Protein AF-A0A924GRC0-F1 (afdb_monomer_lite)

Sequence (115 aa):
IDNVLATPQAVLYSEKFERFEAVFAGAGDTLTAALSALLANGHNLQAATSQALTYLDHSLNAGFHPGMGNIVPDRLFWAQSEDDDEESPDEGGDDPDDTVLPLPTFDLPTHGTKH

Foldseek 3Di:
DKDFDDDPVGTPDIDDDDDDPFFEDCLVVQLVVQLVVCVVVVDDNHVSNVVSVVLSRLQQVPWADQDPDGTYGNNCSVVDDPVPPPPDDPDDDDDDDDDDDDPPPVPDPPRDPDD

Secondary structure (DSSP, 8-state):
-EEEEE-SS-EEEEEE-PPPSSPBSSHHHHHHHHHHHHHHTT--HHHHHHHHHHHHHHHHHT-B--TTS-BB--TTTTS--GGGGS-----------------------SS----

Radius of gyration: 19.56 Å; chains: 1; bounding box: 46×38×51 Å

Structure (mmCIF, N/CA/C/O backbone):
data_AF-A0A924GRC0-F1
#
_entry.id   AF-A0A924GRC0-F1
#
loop_
_atom_site.group_PDB
_atom_site.id
_atom_site.type_symbol
_atom_site.label_atom_id
_atom_site.label_alt_id
_atom_site.label_comp_id
_atom_site.label_asym_id
_atom_site.label_entity_id
_atom_site.label_seq_id
_atom_site.pdbx_PDB_ins_code
_atom_site.Cartn_x
_atom_site.Cartn_y
_atom_site.Cartn_z
_atom_site.occupancy
_atom_site.B_iso_or_equiv
_atom_site.auth_seq_id
_atom_site.auth_comp_id
_atom_site.auth_asym_id
_atom_site.auth_atom_id
_atom_site.pdbx_PDB_model_num
ATOM 1 N N . ILE A 1 1 ? 7.817 6.857 8.574 1.00 88.06 1 ILE A N 1
ATOM 2 C CA . ILE A 1 1 ? 6.469 7.468 8.502 1.00 88.06 1 ILE A CA 1
ATOM 3 C C . ILE A 1 1 ? 5.568 6.757 9.505 1.00 88.06 1 ILE A C 1
ATOM 5 O O . ILE A 1 1 ? 5.699 5.549 9.631 1.00 88.06 1 ILE A O 1
ATOM 9 N N . ASP A 1 2 ? 4.728 7.485 10.245 1.00 93.00 2 ASP A N 1
ATOM 10 C CA . ASP A 1 2 ? 3.765 6.906 11.198 1.00 93.00 2 ASP A CA 1
ATOM 11 C C . ASP A 1 2 ? 2.353 7.021 10.611 1.00 93.00 2 ASP A C 1
ATOM 13 O O . ASP A 1 2 ? 1.879 8.131 10.356 1.00 93.00 2 ASP A O 1
ATOM 17 N N . ASN A 1 3 ? 1.724 5.880 10.336 1.00 93.12 3 ASN A N 1
ATOM 18 C CA . ASN A 1 3 ? 0.380 5.782 9.783 1.00 93.12 3 ASN A CA 1
ATOM 19 C C . ASN A 1 3 ? -0.602 5.469 10.906 1.00 93.12 3 ASN A C 1
ATOM 21 O O . ASN A 1 3 ? -0.371 4.559 11.698 1.00 93.12 3 ASN A O 1
ATOM 25 N N . VAL A 1 4 ? -1.719 6.195 10.957 1.00 95.56 4 VAL A N 1
ATOM 26 C CA . VAL A 1 4 ? -2.708 6.065 12.031 1.00 95.56 4 VAL A CA 1
ATOM 27 C C . VAL A 1 4 ? -4.107 5.917 11.444 1.00 95.56 4 VAL A C 1
ATOM 29 O O . VAL A 1 4 ? -4.583 6.789 10.719 1.00 95.56 4 VAL A O 1
ATOM 32 N N . LEU A 1 5 ? -4.793 4.836 11.815 1.00 95.00 5 LEU A N 1
ATOM 33 C CA . LEU A 1 5 ? -6.232 4.677 11.624 1.00 95.00 5 LEU A CA 1
ATOM 34 C C . LEU A 1 5 ? -6.937 5.107 12.908 1.00 95.00 5 LEU A C 1
ATOM 36 O O . LEU A 1 5 ? -6.738 4.509 13.968 1.00 95.00 5 LEU A O 1
ATOM 40 N N . ALA A 1 6 ? -7.794 6.117 12.814 1.00 96.25 6 ALA A N 1
ATOM 41 C CA . ALA A 1 6 ? -8.484 6.674 13.965 1.00 96.25 6 ALA A CA 1
ATOM 42 C C . ALA A 1 6 ? -9.970 6.913 13.693 1.00 96.25 6 ALA A C 1
ATOM 44 O O . ALA A 1 6 ? -10.402 7.182 12.574 1.00 96.25 6 ALA A O 1
ATOM 45 N N . THR A 1 7 ? -10.737 6.846 14.771 1.00 94.06 7 THR A N 1
ATOM 46 C CA . THR A 1 7 ? -12.070 7.441 14.885 1.00 94.06 7 THR A CA 1
ATOM 47 C C . THR A 1 7 ? -11.939 8.805 15.565 1.00 94.06 7 THR A C 1
ATOM 49 O O . THR A 1 7 ? -10.892 9.093 16.151 1.00 94.06 7 THR A O 1
ATOM 52 N N . PRO A 1 8 ? -12.995 9.635 15.588 1.00 95.25 8 PRO A N 1
ATOM 53 C CA . PRO A 1 8 ? -12.978 10.866 16.379 1.00 95.25 8 PRO A CA 1
ATOM 54 C C . PRO A 1 8 ? -12.729 10.648 17.883 1.00 95.25 8 PRO A C 1
ATOM 56 O O . PRO A 1 8 ? -12.370 11.591 18.581 1.00 95.25 8 PRO A O 1
ATOM 59 N N . GLN A 1 9 ? -12.946 9.431 18.396 1.00 95.44 9 GLN A N 1
ATOM 60 C CA . GLN A 1 9 ? -12.864 9.108 19.821 1.00 95.44 9 GLN A CA 1
ATOM 61 C C . GLN A 1 9 ? -11.579 8.366 20.208 1.00 95.44 9 GLN A C 1
ATOM 63 O O . GLN A 1 9 ? -11.151 8.465 21.356 1.00 95.44 9 GLN A O 1
ATOM 68 N N . ALA A 1 10 ? -10.983 7.600 19.291 1.00 94.69 10 ALA A N 1
ATOM 69 C CA . ALA A 1 10 ? -9.850 6.729 19.595 1.00 94.69 10 ALA A CA 1
ATOM 70 C C . ALA A 1 10 ? -9.010 6.380 18.361 1.00 94.69 10 ALA A C 1
ATOM 72 O O . ALA A 1 10 ? -9.533 6.250 17.250 1.00 94.69 10 ALA A O 1
ATOM 73 N N . VAL A 1 11 ? -7.719 6.126 18.592 1.00 95.81 11 VAL A N 1
ATOM 74 C CA . VAL A 1 11 ? -6.829 5.466 17.629 1.00 95.81 11 VAL A CA 1
ATOM 75 C C . VAL A 1 11 ? -7.147 3.975 17.616 1.00 95.81 11 VAL A C 1
ATOM 77 O O . VAL A 1 11 ? -7.104 3.319 18.654 1.00 95.81 11 VAL A O 1
ATOM 80 N N . LEU A 1 12 ? -7.484 3.449 16.443 1.00 93.94 12 LEU A N 1
ATOM 81 C CA . LEU A 1 12 ? -7.804 2.037 16.247 1.00 93.94 12 LEU A CA 1
ATOM 82 C C . LEU A 1 12 ? -6.572 1.214 15.874 1.00 93.94 12 LEU A C 1
ATOM 84 O O . LEU A 1 12 ? -6.515 0.031 16.197 1.00 93.94 12 LEU A O 1
ATOM 88 N N . TYR A 1 13 ? -5.624 1.825 15.164 1.00 93.81 13 TYR A N 1
ATOM 89 C CA . TYR A 1 13 ? -4.405 1.176 14.700 1.00 93.81 13 TYR A CA 1
ATOM 90 C C . TYR A 1 13 ? -3.323 2.217 14.387 1.00 93.81 13 TYR A C 1
ATOM 92 O O . TYR A 1 13 ? -3.638 3.319 13.936 1.00 93.81 13 TYR A O 1
ATOM 100 N N . SER A 1 14 ? -2.061 1.870 14.633 1.00 94.31 14 SER A N 1
ATOM 101 C CA . SER A 1 14 ? -0.894 2.671 14.262 1.00 94.31 14 SER A CA 1
ATOM 102 C C . SER A 1 14 ? 0.236 1.746 13.841 1.00 94.31 14 SER A C 1
ATOM 104 O O . SER A 1 14 ? 0.482 0.727 14.491 1.00 94.31 14 SER A O 1
ATOM 106 N N . GLU A 1 15 ? 0.905 2.106 12.754 1.00 93.69 15 GLU A N 1
ATOM 107 C CA . GLU A 1 15 ? 2.025 1.354 12.208 1.00 93.69 15 GLU A CA 1
ATOM 108 C C . GLU A 1 15 ? 3.066 2.296 11.621 1.00 93.69 15 GLU A C 1
ATOM 110 O O . GLU A 1 15 ? 2.745 3.317 11.005 1.00 93.69 15 GLU A O 1
ATOM 115 N N . LYS A 1 16 ? 4.335 1.939 11.815 1.00 94.06 16 LYS A N 1
ATOM 116 C CA . LYS A 1 16 ? 5.469 2.729 11.355 1.00 94.06 16 LYS A CA 1
ATOM 117 C C . LYS A 1 16 ? 6.184 2.006 10.231 1.00 94.06 16 LYS A C 1
ATOM 119 O O . LYS A 1 16 ? 6.613 0.875 10.410 1.00 94.06 16 LYS A O 1
ATOM 124 N N . PHE A 1 17 ? 6.373 2.721 9.132 1.00 90.81 17 PHE A N 1
ATOM 125 C CA . PHE A 1 17 ? 7.138 2.270 7.974 1.00 90.81 17 PHE A CA 1
ATOM 126 C C . PHE A 1 17 ? 8.368 3.137 7.768 1.00 90.81 17 PHE A C 1
ATOM 128 O O . PHE A 1 17 ? 8.421 4.289 8.225 1.00 90.81 17 PHE A O 1
ATOM 135 N N . GLU A 1 18 ? 9.349 2.611 7.050 1.00 91.19 18 GLU A N 1
ATOM 136 C CA . GLU A 1 18 ? 10.457 3.417 6.562 1.00 91.19 18 GLU A CA 1
ATOM 137 C C . GLU A 1 18 ? 9.959 4.456 5.546 1.00 91.19 18 GLU A C 1
ATOM 139 O O . GLU A 1 18 ? 8.884 4.337 4.955 1.00 91.19 18 GLU A O 1
ATOM 144 N N . ARG A 1 19 ? 10.686 5.568 5.417 1.00 89.50 19 ARG A N 1
ATOM 145 C CA . ARG A 1 19 ? 10.386 6.559 4.388 1.00 89.50 19 ARG A CA 1
ATOM 146 C C . ARG A 1 19 ? 11.291 6.290 3.195 1.00 89.50 19 ARG A C 1
ATOM 148 O O . ARG A 1 19 ? 12.493 6.472 3.312 1.00 89.50 19 ARG A O 1
ATOM 155 N N . PHE A 1 20 ? 10.699 6.007 2.044 1.00 88.50 20 PHE A N 1
ATOM 156 C CA . PHE A 1 20 ? 11.435 5.993 0.786 1.00 88.50 20 PHE A CA 1
ATOM 157 C C . PHE A 1 20 ? 11.866 7.409 0.388 1.00 88.50 20 PHE A C 1
ATOM 159 O O . PHE A 1 20 ? 11.041 8.329 0.322 1.00 88.50 20 PHE A O 1
ATOM 166 N N . GLU A 1 21 ? 13.150 7.585 0.080 1.00 88.44 21 GLU A N 1
ATOM 167 C CA . GLU A 1 21 ? 13.698 8.817 -0.503 1.00 88.44 21 GLU A CA 1
ATOM 168 C C . GLU A 1 21 ? 13.492 8.855 -2.027 1.00 88.44 21 GLU A C 1
ATOM 170 O O . GLU A 1 21 ? 14.411 9.101 -2.801 1.00 88.44 21 GLU A O 1
ATOM 175 N N . ALA A 1 22 ? 12.259 8.603 -2.473 1.00 87.81 22 ALA A N 1
ATOM 176 C CA . ALA A 1 22 ? 11.8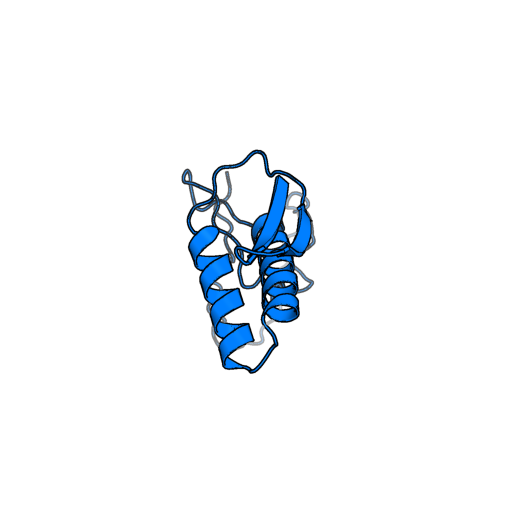91 8.604 -3.883 1.00 87.81 22 ALA A CA 1
ATOM 177 C C . ALA A 1 22 ? 10.491 9.187 -4.111 1.00 87.81 22 ALA A C 1
ATOM 179 O O . ALA A 1 22 ? 9.661 9.264 -3.200 1.00 87.81 22 ALA A O 1
ATOM 180 N N . VAL A 1 23 ? 10.226 9.607 -5.350 1.00 92.88 23 VAL A N 1
ATOM 181 C CA . VAL A 1 23 ? 8.915 10.108 -5.777 1.00 92.88 23 VAL A CA 1
ATOM 182 C C . VAL A 1 23 ? 8.214 9.024 -6.585 1.00 92.88 23 VAL A C 1
ATOM 184 O O . VAL A 1 23 ? 8.679 8.643 -7.658 1.00 92.88 23 VAL A O 1
ATOM 187 N N . PHE A 1 24 ? 7.076 8.560 -6.072 1.00 95.06 24 PHE A N 1
ATOM 188 C CA . PHE A 1 24 ? 6.267 7.528 -6.710 1.00 95.06 24 PHE A CA 1
ATOM 189 C C . PHE A 1 24 ? 5.029 8.112 -7.390 1.00 95.06 24 PHE A C 1
ATOM 191 O O . PHE A 1 24 ? 4.315 8.936 -6.811 1.00 95.06 24 PHE A O 1
ATOM 198 N N . ALA A 1 25 ? 4.722 7.625 -8.589 1.00 96.62 25 ALA A N 1
ATOM 199 C CA . ALA A 1 25 ? 3.428 7.811 -9.231 1.00 96.62 25 ALA A CA 1
ATOM 200 C C . ALA A 1 25 ? 2.510 6.622 -8.897 1.00 96.62 25 ALA A C 1
ATOM 202 O O . ALA A 1 25 ? 2.839 5.475 -9.179 1.00 96.62 25 ALA A O 1
ATOM 203 N N . GLY A 1 26 ? 1.340 6.883 -8.302 1.00 95.75 26 GLY A N 1
ATOM 204 C CA . GLY A 1 26 ? 0.317 5.850 -8.067 1.00 95.75 26 GLY A CA 1
ATOM 205 C C . GLY A 1 26 ? 0.428 5.063 -6.752 1.00 95.75 26 GLY A C 1
ATOM 206 O O . GLY A 1 26 ? -0.252 4.047 -6.597 1.00 95.75 26 GLY A O 1
ATOM 207 N N . ALA A 1 27 ? 1.229 5.513 -5.779 1.00 95.94 27 ALA A N 1
ATOM 208 C CA . ALA A 1 27 ? 1.281 4.899 -4.443 1.00 95.94 27 ALA A CA 1
ATOM 209 C C . ALA A 1 27 ? -0.083 4.959 -3.720 1.00 95.94 27 ALA A C 1
ATOM 211 O O . ALA A 1 27 ? -0.573 3.952 -3.214 1.00 95.94 27 ALA A O 1
ATOM 212 N N . GLY A 1 28 ? -0.744 6.124 -3.740 1.00 95.88 28 GLY A N 1
ATOM 213 C CA . GLY A 1 28 ? -2.068 6.308 -3.128 1.00 95.88 28 GLY A CA 1
ATOM 214 C C . GLY A 1 28 ? -3.169 5.476 -3.793 1.00 95.88 28 GLY A C 1
ATOM 215 O O . GLY A 1 28 ? -4.006 4.894 -3.101 1.00 95.88 28 GLY A O 1
ATOM 216 N N . ASP A 1 29 ? -3.133 5.360 -5.123 1.00 97.94 29 ASP A N 1
ATOM 217 C CA . ASP A 1 29 ? -4.061 4.511 -5.880 1.00 97.94 29 ASP A CA 1
ATOM 218 C C . ASP A 1 29 ? -3.870 3.038 -5.517 1.00 97.94 29 ASP A C 1
ATOM 220 O O . ASP A 1 29 ? -4.841 2.317 -5.304 1.00 97.94 29 ASP A O 1
ATOM 224 N N . THR A 1 30 ? -2.613 2.605 -5.386 1.00 97.62 30 THR A N 1
ATOM 225 C CA . THR A 1 30 ? -2.260 1.234 -4.994 1.00 97.62 30 THR A CA 1
ATOM 226 C C . THR A 1 30 ? -2.774 0.909 -3.592 1.00 97.62 30 THR A C 1
ATOM 228 O O . THR A 1 30 ? -3.439 -0.111 -3.410 1.00 97.62 30 THR A O 1
ATOM 231 N N . LEU A 1 31 ? -2.561 1.806 -2.623 1.00 97.31 31 LEU A N 1
ATOM 232 C CA . LEU A 1 31 ? -3.081 1.648 -1.262 1.00 97.31 31 LEU A CA 1
ATOM 233 C C . LEU A 1 31 ? -4.613 1.573 -1.241 1.00 97.31 31 LEU A C 1
ATOM 235 O O . LEU A 1 31 ? -5.196 0.709 -0.587 1.00 97.31 31 LEU A O 1
ATOM 239 N N . THR A 1 32 ? -5.268 2.473 -1.978 1.00 98.12 32 THR A N 1
ATOM 240 C CA . THR A 1 32 ? -6.732 2.566 -2.032 1.00 98.12 32 THR A CA 1
ATOM 241 C C . THR A 1 32 ? -7.343 1.327 -2.680 1.00 98.12 32 THR A C 1
ATOM 243 O O . THR A 1 32 ? -8.344 0.803 -2.183 1.00 98.12 32 THR A O 1
ATOM 246 N N . ALA A 1 33 ? -6.737 0.831 -3.761 1.00 98.19 33 ALA A N 1
ATOM 247 C CA . ALA A 1 33 ? -7.157 -0.392 -4.434 1.00 98.19 33 ALA A CA 1
ATOM 248 C C . ALA A 1 33 ? -7.024 -1.614 -3.512 1.00 98.19 33 ALA A C 1
ATOM 250 O O . ALA A 1 33 ? -7.991 -2.363 -3.363 1.00 98.19 33 ALA A O 1
ATOM 251 N N . ALA A 1 34 ? -5.877 -1.776 -2.840 1.00 98.25 34 ALA A N 1
ATOM 252 C CA . ALA A 1 34 ? -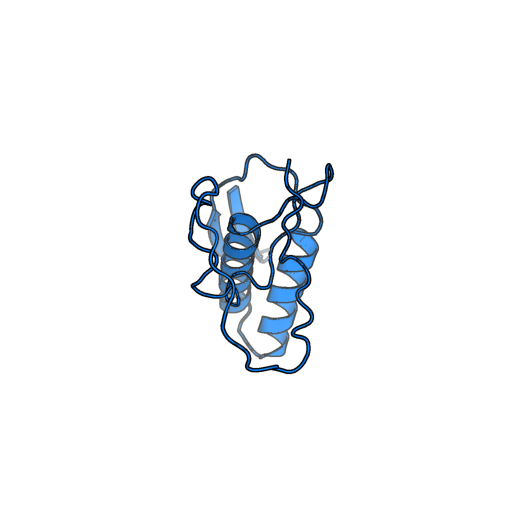5.642 -2.880 -1.909 1.00 98.25 34 ALA A CA 1
ATOM 253 C C . ALA A 1 34 ? -6.633 -2.860 -0.732 1.00 98.25 34 ALA A C 1
ATOM 255 O O . ALA A 1 34 ? -7.281 -3.868 -0.443 1.00 98.25 34 ALA A O 1
ATOM 256 N N . LEU A 1 35 ? -6.825 -1.695 -0.104 1.00 98.19 35 LEU A N 1
ATOM 257 C CA . LEU A 1 35 ? -7.775 -1.535 0.998 1.00 98.19 35 LEU A CA 1
ATOM 258 C C . LEU A 1 35 ? -9.212 -1.848 0.559 1.00 98.19 35 LEU A C 1
ATOM 260 O O . LEU A 1 35 ? -9.923 -2.585 1.243 1.00 98.19 35 LEU A O 1
ATOM 264 N N . SER A 1 36 ? -9.632 -1.328 -0.597 1.00 98.56 36 SER A N 1
ATOM 265 C CA . SER A 1 36 ? -10.975 -1.569 -1.138 1.00 98.56 36 SER A CA 1
ATOM 266 C C . SER A 1 36 ? -11.207 -3.050 -1.435 1.00 98.56 36 SER A C 1
ATOM 268 O O . SER A 1 36 ? -12.268 -3.578 -1.106 1.00 98.56 36 SER A O 1
ATOM 270 N N . ALA A 1 37 ? -10.213 -3.737 -2.004 1.00 98.31 37 ALA A N 1
ATOM 271 C CA . ALA A 1 37 ? -10.293 -5.166 -2.289 1.00 98.31 37 ALA A CA 1
ATOM 272 C C . ALA A 1 37 ? -10.416 -6.007 -1.006 1.00 98.31 37 ALA A C 1
ATOM 274 O O . ALA A 1 37 ? -11.244 -6.917 -0.936 1.00 98.31 37 ALA A O 1
ATOM 275 N N . LEU A 1 38 ? -9.642 -5.691 0.035 1.00 98.31 38 LEU A N 1
ATOM 276 C CA . LEU A 1 38 ? -9.704 -6.400 1.318 1.00 98.31 38 LEU A CA 1
ATOM 277 C C . LEU A 1 38 ? -11.056 -6.207 2.015 1.00 98.31 38 LEU A C 1
ATOM 279 O O . LEU A 1 38 ? -11.649 -7.183 2.485 1.00 98.31 38 LEU A O 1
ATOM 283 N N . LEU A 1 39 ? -11.576 -4.976 2.021 1.00 98.38 39 LEU A N 1
ATOM 284 C CA . LEU A 1 39 ? -12.904 -4.669 2.558 1.00 98.38 39 LEU A CA 1
ATOM 285 C C . LEU A 1 39 ? -14.015 -5.379 1.772 1.00 98.38 39 LEU A C 1
ATOM 287 O O . LEU A 1 39 ? -14.921 -5.947 2.379 1.00 98.38 39 LEU A O 1
ATOM 291 N N . ALA A 1 40 ? -13.928 -5.405 0.438 1.00 98.50 40 ALA A N 1
ATOM 292 C CA . ALA A 1 40 ? -14.880 -6.126 -0.410 1.00 98.50 40 ALA A CA 1
ATOM 293 C C . ALA A 1 40 ? -14.871 -7.642 -0.143 1.00 98.50 40 ALA A C 1
ATOM 295 O O . ALA A 1 40 ? -15.917 -8.284 -0.208 1.00 98.50 40 ALA A O 1
ATOM 296 N N . ASN A 1 41 ? -13.717 -8.198 0.234 1.00 98.00 41 ASN A N 1
ATOM 297 C CA . ASN A 1 41 ? -13.566 -9.590 0.663 1.00 98.00 41 ASN A CA 1
ATOM 298 C C . ASN A 1 41 ? -13.992 -9.847 2.125 1.00 98.00 41 ASN A C 1
ATOM 300 O O . ASN A 1 41 ? -13.786 -10.944 2.640 1.00 98.00 41 ASN A O 1
ATOM 304 N N . GLY A 1 42 ? -14.579 -8.862 2.813 1.00 97.38 42 GLY A N 1
ATO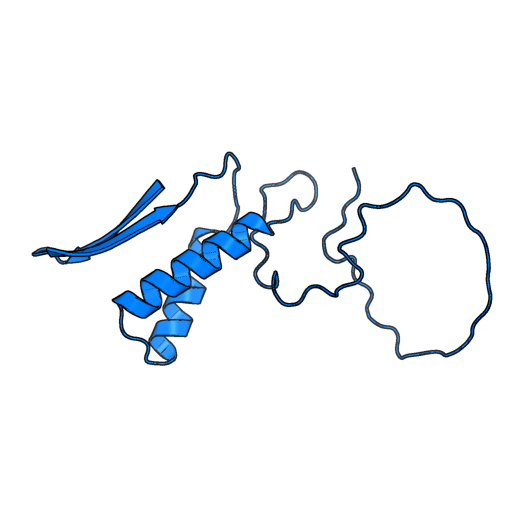M 305 C CA . GLY A 1 42 ? -15.132 -9.032 4.159 1.00 97.38 42 GLY A CA 1
ATOM 306 C C . GLY A 1 42 ? -14.110 -8.956 5.295 1.00 97.38 42 GLY A C 1
ATOM 307 O O . GLY A 1 42 ? -14.428 -9.333 6.424 1.00 97.38 42 GLY A O 1
ATOM 308 N N . HIS A 1 43 ? -12.898 -8.457 5.037 1.00 98.00 43 HIS A N 1
ATOM 309 C CA . HIS A 1 43 ? -11.943 -8.190 6.112 1.00 98.00 43 HIS A CA 1
ATOM 310 C C . HIS A 1 43 ? -12.464 -7.059 7.006 1.00 98.00 43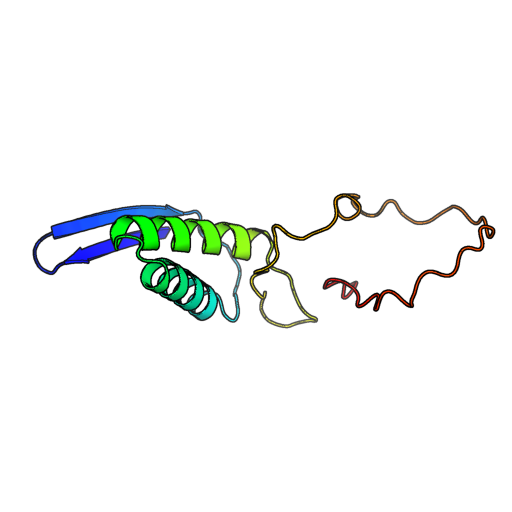 HIS A C 1
ATOM 312 O O . HIS A 1 43 ? -13.063 -6.091 6.537 1.00 98.00 43 HIS A O 1
ATOM 318 N N . ASN A 1 44 ? -12.215 -7.159 8.314 1.00 96.88 44 ASN A N 1
ATOM 319 C CA . ASN A 1 44 ? -12.485 -6.042 9.218 1.00 96.88 44 ASN A CA 1
ATOM 320 C C . ASN A 1 44 ? -11.545 -4.861 8.912 1.00 96.88 44 ASN A C 1
ATOM 322 O O . ASN A 1 44 ? -10.464 -5.047 8.353 1.00 96.88 44 ASN A O 1
ATOM 326 N N . LEU A 1 45 ? -11.943 -3.650 9.308 1.00 95.94 45 LEU A N 1
ATOM 327 C CA . LEU A 1 45 ? -11.246 -2.421 8.928 1.00 95.94 45 LEU A CA 1
ATOM 328 C C . LEU A 1 45 ? -9.780 -2.376 9.390 1.00 95.94 45 LEU A C 1
ATOM 330 O O . LEU A 1 45 ? -8.918 -1.978 8.608 1.00 95.94 45 LEU A O 1
ATOM 334 N N . GLN A 1 46 ? -9.482 -2.782 10.629 1.00 95.94 46 GLN A N 1
ATOM 335 C CA . GLN A 1 46 ? -8.108 -2.779 11.144 1.00 95.94 46 GLN A CA 1
ATOM 336 C C . GLN A 1 46 ? -7.217 -3.765 10.380 1.00 95.94 46 GLN A C 1
ATOM 338 O O . GLN A 1 46 ? -6.131 -3.391 9.943 1.00 95.94 46 GLN A O 1
ATOM 343 N N . ALA A 1 47 ? -7.691 -4.998 10.173 1.00 96.44 47 ALA A N 1
ATOM 344 C CA . ALA A 1 47 ? -6.956 -6.018 9.430 1.00 96.44 47 ALA A CA 1
ATOM 345 C C . ALA A 1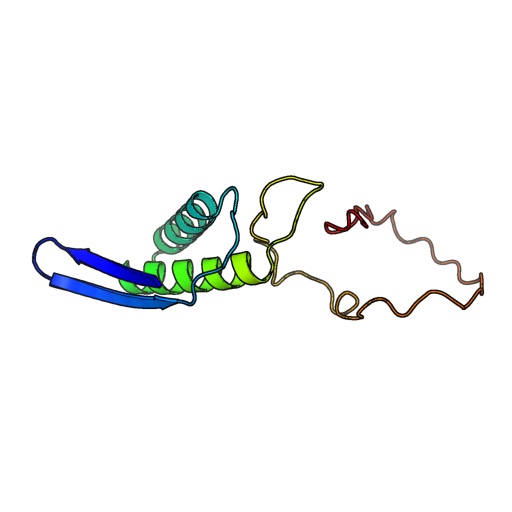 47 ? -6.749 -5.610 7.966 1.00 96.44 47 ALA A C 1
ATOM 347 O O . ALA A 1 47 ? -5.646 -5.751 7.446 1.00 96.44 47 ALA A O 1
ATOM 348 N N . ALA A 1 48 ? -7.782 -5.053 7.326 1.00 98.00 48 ALA A N 1
ATOM 349 C CA . ALA A 1 48 ? -7.695 -4.559 5.957 1.00 98.00 48 ALA A CA 1
ATOM 350 C C . ALA A 1 48 ? -6.678 -3.413 5.831 1.00 98.00 48 ALA A C 1
ATOM 352 O O . ALA A 1 48 ? -5.904 -3.381 4.883 1.00 98.00 48 ALA A O 1
ATOM 353 N N . THR A 1 49 ? -6.646 -2.499 6.806 1.00 97.06 49 THR A N 1
ATOM 354 C CA . THR A 1 49 ? -5.703 -1.370 6.819 1.00 97.06 49 THR A CA 1
ATOM 355 C C . THR A 1 49 ? -4.264 -1.842 6.990 1.00 97.06 49 THR A C 1
ATOM 357 O O . THR A 1 49 ? -3.407 -1.431 6.215 1.00 97.06 49 THR A O 1
ATOM 360 N N . SER A 1 50 ? -4.009 -2.729 7.956 1.00 96.75 50 SER A N 1
ATOM 361 C CA . SER A 1 50 ? -2.676 -3.300 8.180 1.00 96.75 50 SER A CA 1
ATOM 362 C C . SER A 1 50 ? -2.172 -4.030 6.931 1.00 96.75 50 SER A C 1
ATOM 364 O O . SER A 1 50 ? -1.120 -3.688 6.404 1.00 96.75 50 SER A O 1
ATOM 366 N N . GLN A 1 51 ? -2.967 -4.948 6.372 1.00 97.12 51 GLN A N 1
ATOM 367 C CA . GLN A 1 51 ? -2.561 -5.698 5.179 1.00 97.12 51 GLN A CA 1
ATOM 368 C C . GLN A 1 51 ? -2.374 -4.805 3.945 1.00 97.12 51 GLN A C 1
ATOM 370 O O . GLN A 1 51 ? -1.452 -5.034 3.167 1.00 97.12 51 GLN A O 1
ATOM 375 N N . ALA A 1 52 ? -3.211 -3.779 3.756 1.00 97.69 52 ALA A N 1
ATOM 376 C CA . ALA A 1 52 ? -3.065 -2.848 2.638 1.00 97.69 52 ALA A CA 1
ATOM 377 C C . ALA A 1 52 ? -1.784 -2.006 2.744 1.00 97.69 52 ALA A C 1
ATOM 379 O O . ALA A 1 52 ? -1.143 -1.748 1.725 1.00 97.69 52 ALA A O 1
ATOM 380 N N . LEU A 1 53 ? -1.399 -1.594 3.957 1.00 96.81 53 LEU A N 1
ATOM 381 C CA . LEU A 1 53 ? -0.149 -0.873 4.196 1.00 96.81 53 LEU A CA 1
ATOM 382 C C . LEU A 1 53 ? 1.071 -1.774 3.972 1.00 96.81 53 LEU A C 1
ATOM 384 O O . LEU A 1 53 ? 1.994 -1.355 3.280 1.00 96.81 53 LEU A O 1
ATOM 388 N N . THR A 1 54 ? 1.046 -3.019 4.460 1.00 96.50 54 THR A N 1
ATOM 389 C CA . THR A 1 54 ? 2.110 -4.001 4.182 1.00 96.50 54 THR A CA 1
ATOM 390 C C . THR A 1 54 ? 2.241 -4.285 2.684 1.00 96.50 54 THR A C 1
ATOM 392 O O . THR A 1 54 ? 3.342 -4.293 2.142 1.00 96.50 54 THR A O 1
ATOM 395 N N . TYR A 1 55 ? 1.118 -4.473 1.986 1.00 97.12 55 TYR A N 1
ATOM 396 C CA . TYR A 1 55 ? 1.118 -4.674 0.537 1.00 97.12 55 TYR A CA 1
ATOM 397 C C . TYR A 1 55 ? 1.698 -3.467 -0.211 1.00 97.12 55 TYR A C 1
ATOM 399 O O . TYR A 1 55 ? 2.476 -3.641 -1.152 1.00 97.12 55 TYR A O 1
ATOM 407 N N . LEU A 1 56 ? 1.339 -2.245 0.203 1.00 96.81 56 LEU A N 1
ATOM 408 C CA . LEU A 1 56 ? 1.913 -1.028 -0.363 1.00 96.81 56 LEU A CA 1
ATOM 409 C C . LEU A 1 56 ? 3.427 -0.987 -0.146 1.00 96.81 56 LEU A C 1
ATOM 411 O O . LEU A 1 56 ? 4.142 -0.696 -1.095 1.00 96.81 56 LEU A O 1
ATOM 415 N N . ASP A 1 57 ? 3.905 -1.283 1.061 1.00 95.62 57 ASP A N 1
ATOM 416 C CA . ASP A 1 57 ? 5.334 -1.268 1.382 1.00 95.62 57 ASP A CA 1
ATOM 417 C C . ASP A 1 57 ? 6.135 -2.205 0.468 1.00 95.62 57 ASP A C 1
ATOM 419 O O . ASP A 1 57 ? 7.087 -1.772 -0.178 1.00 95.62 57 ASP A O 1
ATOM 423 N N . HIS A 1 58 ? 5.682 -3.450 0.296 1.00 95.88 58 HIS A N 1
ATOM 424 C CA . HIS A 1 58 ? 6.307 -4.383 -0.646 1.00 95.88 58 HIS A CA 1
ATOM 425 C C . HIS A 1 58 ? 6.231 -3.887 -2.097 1.00 95.88 58 HIS A C 1
ATOM 427 O O . HIS A 1 58 ? 7.219 -3.959 -2.823 1.00 95.88 58 HIS A O 1
ATOM 433 N N . SER A 1 59 ? 5.092 -3.315 -2.506 1.00 96.50 59 SER A N 1
ATOM 434 C CA . SER A 1 59 ? 4.930 -2.777 -3.864 1.00 96.50 59 SER A CA 1
ATOM 435 C C . SER A 1 59 ? 5.852 -1.583 -4.142 1.00 96.50 59 SER A C 1
ATOM 437 O O . SER A 1 59 ? 6.246 -1.352 -5.283 1.00 96.50 59 SER A O 1
ATOM 439 N N . LEU A 1 60 ? 6.170 -0.782 -3.119 1.00 95.19 60 LEU A N 1
ATOM 440 C CA . LEU A 1 60 ? 7.105 0.340 -3.229 1.00 95.19 60 LEU A CA 1
ATOM 441 C C . LEU A 1 60 ? 8.559 -0.136 -3.224 1.00 95.19 60 LEU A C 1
ATOM 443 O O . LEU A 1 60 ? 9.348 0.381 -4.012 1.00 95.19 60 LEU A O 1
ATOM 447 N N . ASN A 1 61 ? 8.889 -1.126 -2.389 1.00 94.75 61 ASN A N 1
ATOM 448 C CA . ASN A 1 61 ? 10.211 -1.757 -2.359 1.00 94.75 61 ASN A CA 1
ATOM 449 C C . ASN A 1 61 ? 10.576 -2.385 -3.710 1.00 94.75 61 ASN A C 1
ATOM 451 O O . ASN A 1 61 ? 11.702 -2.228 -4.167 1.00 94.75 61 ASN A O 1
ATOM 455 N N . ALA A 1 62 ? 9.614 -3.035 -4.368 1.00 94.62 62 ALA A N 1
ATOM 456 C CA . ALA A 1 62 ? 9.778 -3.611 -5.703 1.00 94.62 62 ALA A CA 1
ATOM 457 C C . ALA A 1 62 ? 9.508 -2.608 -6.846 1.00 94.62 62 ALA A C 1
ATOM 459 O O . ALA A 1 62 ? 9.408 -2.995 -8.006 1.00 94.62 62 ALA A O 1
ATOM 460 N N . GLY A 1 63 ? 9.330 -1.317 -6.545 1.00 93.81 63 GLY A N 1
ATOM 461 C CA . GLY A 1 63 ? 8.964 -0.318 -7.545 1.00 93.81 63 GLY A CA 1
ATOM 462 C C . GLY A 1 63 ? 10.002 -0.173 -8.661 1.00 93.81 63 GLY A C 1
ATOM 463 O O . GLY A 1 63 ? 11.205 -0.180 -8.417 1.00 93.81 63 GLY A O 1
ATOM 464 N N . PHE A 1 64 ? 9.532 0.039 -9.889 1.00 92.31 64 PHE A N 1
ATOM 465 C CA . PHE A 1 64 ? 10.382 0.163 -11.076 1.00 92.31 64 PHE A CA 1
ATOM 466 C C . PHE A 1 64 ? 10.348 1.581 -11.658 1.00 92.31 64 PHE A C 1
ATOM 468 O O . PHE A 1 64 ? 9.405 2.349 -11.445 1.00 92.31 64 PHE A O 1
ATOM 475 N N . HIS A 1 65 ? 11.384 1.943 -12.417 1.00 93.56 65 HIS A N 1
ATOM 476 C CA . HIS A 1 65 ? 11.579 3.293 -12.948 1.00 93.56 65 HIS A CA 1
ATOM 477 C C . HIS A 1 65 ? 11.393 3.317 -14.477 1.00 93.56 65 HIS A C 1
ATOM 479 O O . HIS A 1 65 ? 12.357 3.132 -15.218 1.00 93.56 65 HIS A O 1
ATOM 485 N N . PRO A 1 66 ? 10.163 3.520 -14.993 1.00 88.44 66 PRO A N 1
ATOM 486 C CA . PRO A 1 66 ? 9.937 3.510 -16.433 1.00 88.44 66 PRO A CA 1
ATOM 487 C C . PRO A 1 66 ? 10.547 4.757 -17.093 1.00 88.44 66 PRO A C 1
ATOM 489 O O . PRO A 1 66 ? 10.052 5.879 -16.928 1.00 88.44 66 PRO A O 1
ATOM 492 N N . GLY A 1 67 ? 11.607 4.563 -17.881 1.00 89.62 67 GLY A N 1
ATOM 493 C CA . GLY A 1 67 ? 12.296 5.646 -18.584 1.00 89.62 67 GLY A CA 1
ATOM 494 C C . GLY A 1 67 ? 12.939 6.655 -17.627 1.00 89.62 67 GLY A C 1
ATOM 495 O O . GLY A 1 67 ? 13.760 6.288 -16.801 1.00 89.62 67 GLY A O 1
ATOM 496 N N . MET A 1 68 ? 12.584 7.938 -17.756 1.00 89.75 68 MET A N 1
ATOM 497 C CA . MET A 1 68 ? 13.120 9.044 -16.934 1.00 89.75 68 MET A CA 1
ATOM 498 C C . MET A 1 68 ? 12.049 9.678 -16.020 1.00 89.75 68 MET A C 1
ATOM 500 O O . MET A 1 68 ? 12.123 10.865 -15.697 1.00 89.75 68 MET A O 1
ATOM 504 N N . GLY A 1 69 ? 10.979 8.935 -15.720 1.00 89.69 69 GLY A N 1
ATOM 505 C CA . GLY A 1 69 ? 9.802 9.422 -14.994 1.00 89.69 69 GLY A CA 1
ATOM 506 C C . GLY A 1 69 ? 9.881 9.286 -13.470 1.00 89.69 69 GLY A C 1
ATOM 507 O O . GLY A 1 69 ? 10.943 9.223 -12.873 1.00 89.69 69 GLY A O 1
ATOM 508 N N . ASN A 1 70 ? 8.717 9.252 -12.817 1.00 94.56 70 ASN A N 1
ATOM 509 C CA . ASN A 1 70 ? 8.624 8.866 -11.406 1.00 94.56 70 ASN A CA 1
ATOM 510 C C . ASN A 1 70 ? 8.598 7.335 -11.285 1.00 94.56 70 ASN A C 1
ATOM 512 O O . ASN A 1 70 ? 8.132 6.656 -12.202 1.00 94.56 70 ASN A O 1
ATOM 516 N N . ILE A 1 71 ? 9.004 6.805 -10.127 1.00 95.88 71 ILE A N 1
ATOM 517 C CA . ILE A 1 71 ? 8.934 5.363 -9.845 1.00 95.88 71 ILE A CA 1
ATOM 518 C C . ILE A 1 71 ? 7.467 4.920 -9.802 1.00 95.88 71 ILE A C 1
ATOM 520 O O . ILE A 1 71 ? 6.607 5.631 -9.271 1.00 95.88 71 ILE A O 1
ATOM 524 N N . VAL A 1 72 ? 7.167 3.747 -10.348 1.00 96.12 72 VAL A N 1
ATOM 525 C CA . VAL A 1 72 ? 5.840 3.128 -10.295 1.00 96.12 72 VAL A CA 1
ATOM 526 C C . VAL A 1 72 ? 5.892 1.933 -9.335 1.00 96.12 72 VAL A C 1
ATOM 528 O O . VAL A 1 72 ? 6.811 1.127 -9.452 1.00 96.12 72 VAL A O 1
ATOM 531 N N . PRO A 1 73 ? 4.944 1.795 -8.385 1.00 96.69 73 PRO A N 1
ATOM 532 C CA . PRO A 1 73 ? 4.886 0.624 -7.513 1.00 96.69 73 PRO A CA 1
ATOM 533 C C . PRO A 1 73 ? 4.674 -0.660 -8.324 1.00 96.69 73 PRO A C 1
ATOM 535 O O . PRO A 1 73 ? 3.740 -0.718 -9.133 1.00 96.69 73 PRO A O 1
ATOM 538 N N . ASP A 1 74 ? 5.475 -1.692 -8.068 1.00 96.00 74 ASP A N 1
ATOM 539 C CA . ASP A 1 74 ? 5.249 -3.013 -8.650 1.00 96.00 74 ASP A CA 1
ATOM 540 C C . ASP A 1 74 ? 4.162 -3.742 -7.854 1.00 96.00 74 ASP A C 1
ATOM 542 O O . ASP A 1 74 ? 4.356 -4.186 -6.729 1.00 96.00 74 ASP A O 1
ATOM 546 N N . ARG A 1 75 ? 2.972 -3.854 -8.445 1.00 95.56 75 ARG A N 1
ATOM 547 C CA . ARG A 1 75 ? 1.809 -4.524 -7.833 1.00 95.56 75 ARG A CA 1
ATOM 548 C C . ARG A 1 75 ? 1.848 -6.049 -7.995 1.00 95.56 75 ARG A C 1
ATOM 550 O O . ARG A 1 75 ? 1.018 -6.755 -7.423 1.00 95.56 75 ARG A O 1
ATOM 557 N N . LEU A 1 76 ? 2.775 -6.549 -8.801 1.00 94.00 76 LEU A N 1
ATOM 558 C CA . LEU A 1 76 ? 2.986 -7.959 -9.106 1.00 94.00 76 LEU A CA 1
ATOM 559 C C . LEU A 1 76 ? 4.336 -8.434 -8.555 1.00 94.00 76 LEU A C 1
ATOM 561 O O . LEU A 1 76 ? 4.831 -9.464 -8.990 1.00 94.00 76 LEU A O 1
ATOM 565 N N . PHE A 1 77 ? 4.873 -7.747 -7.539 1.00 92.62 77 PHE A N 1
ATOM 566 C CA . PHE A 1 77 ? 6.147 -8.071 -6.882 1.00 92.62 77 PHE A CA 1
ATOM 567 C C . PHE A 1 77 ? 6.281 -9.539 -6.433 1.00 92.62 77 PHE A C 1
ATOM 569 O O . PHE A 1 77 ? 7.376 -10.043 -6.239 1.00 92.62 77 PHE A O 1
ATOM 576 N N . TRP A 1 78 ? 5.157 -10.226 -6.223 1.00 87.75 78 TRP A N 1
ATOM 577 C CA . TRP A 1 78 ? 5.055 -11.619 -5.778 1.00 87.75 78 TRP A CA 1
ATOM 578 C C . TRP A 1 78 ? 4.971 -12.628 -6.932 1.00 87.75 78 TRP A C 1
ATOM 580 O O . TRP A 1 78 ? 4.929 -13.830 -6.685 1.00 87.75 78 TRP A O 1
ATOM 590 N N . ALA A 1 79 ? 4.867 -12.147 -8.1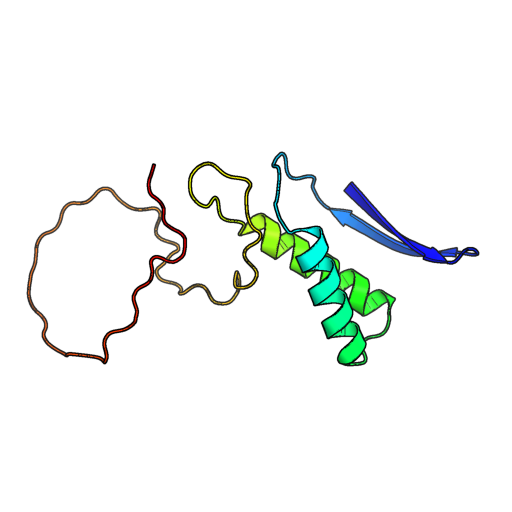68 1.00 87.44 79 ALA A N 1
ATOM 591 C CA . ALA A 1 79 ? 4.683 -12.943 -9.375 1.00 87.44 79 ALA A CA 1
ATOM 592 C C . ALA A 1 79 ? 5.908 -12.902 -10.309 1.00 87.44 79 ALA A C 1
ATOM 594 O O . ALA A 1 79 ? 5.805 -13.372 -11.441 1.00 87.44 79 ALA A O 1
ATOM 595 N N . GLN A 1 80 ? 7.035 -12.342 -9.852 1.00 73.56 80 GLN A N 1
ATOM 596 C CA . GLN A 1 80 ? 8.309 -12.388 -10.575 1.00 73.56 80 GLN A CA 1
ATOM 597 C C . GLN A 1 80 ? 8.842 -13.833 -10.595 1.00 73.56 80 GLN A C 1
ATOM 599 O O . GLN A 1 80 ? 8.605 -14.597 -9.654 1.00 73.56 80 GLN A O 1
ATOM 604 N N . SER A 1 81 ? 9.498 -14.228 -11.689 1.00 63.66 81 SER A N 1
ATOM 605 C CA . SER A 1 81 ? 10.055 -15.582 -11.839 1.00 63.66 81 SER A CA 1
ATOM 606 C C . SER A 1 81 ? 11.400 -15.673 -11.114 1.00 63.66 81 SER A C 1
ATOM 608 O O . SER A 1 81 ? 12.129 -14.691 -11.060 1.00 63.66 81 SER A O 1
ATOM 610 N N . GLU A 1 82 ? 11.742 -16.845 -10.568 1.00 58.78 82 GLU A N 1
ATOM 611 C CA . GLU A 1 82 ? 12.979 -17.057 -9.785 1.00 58.78 82 GLU A CA 1
ATOM 612 C C . GLU A 1 82 ? 14.276 -16.795 -10.589 1.00 58.78 82 GLU A C 1
ATOM 614 O O . GLU A 1 82 ? 15.341 -16.663 -9.997 1.00 58.78 82 GLU A O 1
ATOM 619 N N . ASP A 1 83 ? 14.185 -16.675 -11.918 1.00 56.91 83 ASP A N 1
ATOM 620 C CA . ASP A 1 83 ? 15.312 -16.422 -12.827 1.00 56.91 83 ASP A CA 1
ATOM 621 C C . ASP A 1 83 ? 15.729 -14.931 -12.912 1.00 56.91 83 ASP A C 1
ATOM 623 O O . ASP A 1 83 ? 16.759 -14.621 -13.507 1.00 56.91 83 ASP A O 1
ATOM 627 N N . ASP A 1 84 ? 14.965 -14.002 -12.318 1.00 55.50 84 ASP A N 1
ATOM 628 C CA . ASP A 1 84 ? 15.221 -12.546 -12.384 1.00 55.50 84 ASP A CA 1
ATOM 629 C C . ASP A 1 84 ? 16.116 -12.007 -11.239 1.00 55.50 84 ASP A C 1
ATOM 631 O O . ASP A 1 84 ? 16.498 -10.835 -11.252 1.00 55.50 84 ASP A O 1
ATOM 635 N N . ASP A 1 85 ? 16.481 -12.844 -10.255 1.00 52.53 85 ASP A N 1
ATOM 636 C CA . ASP A 1 85 ? 17.354 -12.469 -9.122 1.00 52.53 85 ASP A CA 1
ATOM 637 C C . ASP A 1 85 ? 18.861 -12.513 -9.465 1.00 52.53 85 ASP A C 1
ATOM 639 O O . ASP A 1 85 ? 19.715 -12.209 -8.622 1.00 52.53 85 ASP A O 1
ATOM 643 N N . GLU A 1 86 ? 19.226 -12.872 -10.700 1.00 41.66 86 GLU A N 1
ATOM 644 C CA . GLU A 1 86 ? 20.605 -12.759 -11.169 1.00 41.66 86 GLU A CA 1
ATOM 645 C C . GLU A 1 86 ? 20.910 -11.299 -11.541 1.00 41.66 86 GLU A C 1
ATOM 647 O O . GLU A 1 86 ? 20.629 -10.834 -12.648 1.00 41.66 86 GLU A O 1
ATOM 652 N N . GLU A 1 87 ? 21.530 -10.565 -10.604 1.00 43.97 87 GLU A N 1
ATOM 653 C CA . GLU A 1 87 ? 22.354 -9.393 -10.930 1.00 43.97 87 GLU A CA 1
ATOM 654 C C . GLU A 1 87 ? 23.169 -9.725 -12.179 1.00 43.97 87 GLU A C 1
ATOM 656 O O . GLU A 1 87 ? 24.039 -10.592 -12.123 1.00 43.97 87 GLU A O 1
ATOM 661 N N . SER A 1 88 ? 22.863 -9.064 -13.299 1.00 39.38 88 SER A N 1
ATOM 662 C CA . SER A 1 88 ? 23.412 -9.400 -14.610 1.00 39.38 88 SER A CA 1
ATOM 663 C C . SER A 1 88 ? 24.938 -9.540 -14.536 1.00 39.38 88 SER A C 1
ATOM 665 O O . SER A 1 88 ? 25.626 -8.518 -14.407 1.00 39.38 88 SER A O 1
ATOM 667 N N . PRO A 1 89 ? 25.509 -10.757 -14.631 1.00 36.56 89 PRO A N 1
ATOM 668 C CA . PRO A 1 89 ? 26.925 -10.888 -14.877 1.00 36.56 89 PRO A CA 1
ATOM 669 C C . PRO A 1 89 ? 27.129 -10.479 -16.333 1.00 36.56 89 PRO A C 1
ATOM 671 O O . PRO A 1 89 ? 26.460 -10.971 -17.239 1.00 36.56 89 PRO A O 1
ATOM 674 N N . ASP A 1 90 ? 28.027 -9.523 -16.521 1.00 41.56 90 ASP A N 1
ATOM 675 C CA . ASP A 1 90 ? 28.544 -9.068 -17.806 1.00 41.56 90 ASP A CA 1
ATOM 676 C C . ASP A 1 90 ? 28.715 -10.232 -18.806 1.00 41.56 90 ASP A C 1
ATOM 678 O O . ASP A 1 90 ? 29.304 -11.270 -18.494 1.00 41.56 90 ASP A O 1
ATOM 682 N N . GLU A 1 91 ? 28.142 -10.040 -19.994 1.00 46.34 91 GLU A N 1
ATOM 683 C CA . GLU A 1 91 ? 27.970 -11.023 -21.063 1.00 46.34 91 GLU A CA 1
ATOM 684 C C . GLU A 1 91 ? 29.289 -11.686 -21.499 1.00 46.34 91 GLU A C 1
ATOM 686 O O . GLU A 1 91 ? 30.288 -11.020 -21.782 1.00 46.34 91 GLU A O 1
ATOM 691 N N . GLY A 1 92 ? 29.265 -13.009 -21.690 1.00 42.78 92 GLY A N 1
ATOM 692 C CA . GLY A 1 92 ? 30.342 -13.708 -22.388 1.00 42.78 92 GLY A CA 1
ATOM 693 C C . GLY A 1 92 ? 30.157 -15.219 -22.502 1.00 42.78 92 GLY A C 1
ATOM 694 O O . GLY A 1 92 ? 30.856 -15.967 -21.825 1.00 42.78 92 GLY A O 1
ATOM 695 N N . GLY A 1 93 ? 29.272 -15.678 -23.392 1.00 32.50 93 GLY A N 1
ATOM 696 C CA . GLY A 1 93 ? 29.159 -17.101 -23.734 1.00 32.50 93 GLY A CA 1
ATOM 697 C C . GLY A 1 93 ? 28.166 -17.375 -24.862 1.00 32.50 93 GLY A C 1
ATOM 698 O O . GLY A 1 93 ? 26.972 -17.470 -24.624 1.00 32.50 93 GLY A O 1
ATOM 699 N N . ASP A 1 94 ? 28.686 -17.471 -26.083 1.00 44.00 94 ASP A N 1
ATOM 700 C CA . ASP A 1 94 ? 28.010 -17.925 -27.304 1.00 44.00 94 ASP A CA 1
ATOM 701 C C . ASP A 1 94 ? 27.804 -19.449 -27.249 1.00 44.00 94 ASP A C 1
ATOM 703 O O . ASP A 1 94 ? 28.784 -20.169 -27.089 1.00 44.00 94 ASP A O 1
ATOM 707 N N . ASP A 1 95 ? 26.567 -19.935 -27.392 1.00 37.28 95 ASP A N 1
ATOM 708 C CA . ASP A 1 95 ? 26.280 -21.288 -27.894 1.00 37.28 95 ASP A CA 1
ATOM 709 C C . ASP A 1 95 ? 24.832 -21.354 -28.441 1.00 37.28 95 ASP A C 1
ATOM 711 O O . ASP A 1 95 ? 23.887 -21.058 -27.703 1.00 37.28 95 ASP A O 1
ATOM 715 N N . PRO A 1 96 ? 24.613 -21.713 -29.725 1.00 51.50 96 PRO A N 1
ATOM 716 C CA . PRO A 1 96 ? 23.288 -21.739 -30.331 1.00 51.50 96 PRO A CA 1
ATOM 717 C C . PRO A 1 96 ? 22.853 -23.172 -30.675 1.00 51.50 96 PRO A C 1
ATOM 719 O O . PRO A 1 96 ? 23.131 -23.620 -31.782 1.00 51.50 96 PRO A O 1
ATOM 722 N N . ASP A 1 97 ? 22.145 -23.883 -29.793 1.00 42.31 97 ASP A N 1
ATOM 723 C CA . ASP A 1 97 ? 21.272 -25.003 -30.201 1.00 42.31 97 ASP A CA 1
ATOM 724 C C . ASP A 1 97 ? 20.403 -25.503 -29.031 1.00 42.31 97 ASP A C 1
ATOM 726 O O . ASP A 1 97 ? 20.909 -26.179 -28.144 1.00 42.31 97 ASP A O 1
ATOM 730 N N . ASP A 1 98 ? 19.098 -25.208 -29.027 1.00 39.19 98 ASP A N 1
ATOM 731 C CA . ASP A 1 98 ? 18.100 -26.269 -28.825 1.00 39.19 98 ASP A CA 1
ATOM 732 C C . ASP A 1 98 ? 16.694 -25.814 -29.249 1.00 39.19 98 ASP A C 1
ATOM 734 O O . ASP A 1 98 ? 16.114 -24.840 -28.761 1.00 39.19 98 ASP A O 1
ATOM 738 N N . THR A 1 99 ? 16.140 -26.534 -30.217 1.00 49.28 99 THR A N 1
ATOM 739 C CA . THR A 1 99 ? 14.833 -26.294 -30.824 1.00 49.28 99 THR A CA 1
ATOM 740 C C . THR A 1 99 ? 13.726 -27.038 -30.080 1.00 49.28 99 THR A C 1
ATOM 742 O O . THR A 1 99 ? 13.501 -28.223 -30.317 1.00 49.28 99 THR A O 1
ATOM 745 N N . VAL A 1 100 ? 12.924 -26.317 -29.300 1.00 42.84 100 VAL A N 1
ATOM 746 C CA . VAL A 1 100 ? 11.523 -26.670 -29.017 1.00 42.84 100 VAL A CA 1
ATOM 747 C C . VAL A 1 100 ? 10.752 -25.366 -29.086 1.00 42.84 100 VAL A C 1
ATOM 749 O O . VAL A 1 100 ? 10.961 -24.527 -28.231 1.00 42.84 100 VAL A O 1
ATOM 752 N N . LEU A 1 101 ? 9.911 -25.155 -30.103 1.00 49.25 101 LEU A N 1
ATOM 753 C CA . LEU A 1 101 ? 9.091 -23.941 -30.205 1.00 49.25 101 LEU A CA 1
ATOM 754 C C . LEU A 1 101 ? 7.966 -24.004 -29.158 1.00 49.25 101 LEU A C 1
ATOM 756 O O . LEU A 1 101 ? 6.995 -24.736 -29.389 1.00 49.25 101 LEU A O 1
ATOM 760 N N . PRO A 1 102 ? 8.018 -23.257 -28.038 1.00 43.75 102 PRO A N 1
ATOM 761 C CA . PRO A 1 102 ? 6.821 -22.982 -27.272 1.00 43.75 102 PRO A CA 1
ATOM 762 C C . PRO A 1 102 ? 6.058 -21.896 -28.051 1.00 43.75 102 PRO A C 1
ATOM 764 O O . PRO A 1 102 ? 6.608 -21.222 -28.926 1.00 43.75 102 PRO A O 1
ATOM 767 N N . LEU A 1 103 ? 4.768 -21.722 -27.773 1.00 51.75 103 LEU A N 1
ATOM 768 C CA . LEU A 1 103 ? 4.032 -20.520 -28.191 1.00 51.75 103 LEU A CA 1
ATOM 769 C C . LEU A 1 103 ? 4.911 -19.280 -27.962 1.00 51.75 103 LEU A C 1
ATOM 771 O O . LEU A 1 103 ? 5.651 -19.302 -26.982 1.00 51.75 103 LEU A O 1
ATOM 775 N N . PRO A 1 104 ? 4.858 -18.228 -28.805 1.00 45.38 104 PRO A N 1
ATOM 776 C CA . PRO A 1 104 ? 5.615 -17.018 -28.533 1.00 45.38 104 PRO A CA 1
ATOM 777 C C . PRO A 1 104 ? 5.133 -16.486 -27.186 1.00 45.38 104 PRO A C 1
ATOM 779 O O . PRO A 1 104 ? 4.073 -15.861 -27.094 1.00 45.38 104 PRO A O 1
ATOM 782 N N . THR A 1 105 ? 5.878 -16.813 -26.131 1.00 57.09 105 THR A N 1
ATOM 783 C CA . THR A 1 105 ? 5.803 -16.147 -24.849 1.00 57.09 105 THR A CA 1
ATOM 784 C C . THR A 1 105 ? 5.998 -14.701 -25.229 1.00 57.09 105 THR A C 1
ATOM 786 O O . THR A 1 105 ? 6.982 -14.349 -25.879 1.00 57.09 105 THR A O 1
ATOM 789 N N . PHE A 1 106 ? 4.960 -13.905 -25.009 1.00 50.25 106 PHE A N 1
ATOM 790 C CA . PHE A 1 106 ? 5.001 -12.487 -25.282 1.00 50.25 106 PHE A CA 1
ATOM 791 C C . PHE A 1 106 ? 5.975 -11.913 -24.255 1.00 50.25 106 PHE A C 1
ATOM 793 O O . PHE A 1 106 ? 5.568 -11.518 -23.167 1.00 50.25 106 PHE A O 1
ATOM 800 N N . ASP A 1 107 ? 7.261 -12.010 -24.583 1.00 59.12 107 ASP A N 1
ATOM 801 C CA . ASP A 1 107 ? 8.404 -11.593 -23.791 1.00 59.12 107 ASP A CA 1
ATOM 802 C C . ASP A 1 107 ? 8.465 -10.070 -23.878 1.00 59.12 107 ASP A C 1
ATOM 804 O O . ASP A 1 107 ? 9.213 -9.455 -24.641 1.00 59.12 107 ASP A O 1
ATOM 808 N N . LEU A 1 108 ? 7.492 -9.451 -23.213 1.00 57.12 108 LEU A N 1
ATOM 809 C CA . LEU A 1 108 ? 7.580 -8.051 -22.873 1.00 57.12 108 LEU A CA 1
ATOM 810 C C . LEU A 1 108 ? 8.665 -7.959 -21.810 1.00 57.12 108 LEU A C 1
ATOM 812 O O . LEU A 1 108 ? 8.502 -8.614 -20.780 1.00 57.12 108 LEU A O 1
ATOM 816 N N . PRO A 1 109 ? 9.699 -7.125 -21.997 1.00 58.78 109 PRO A N 1
ATOM 817 C CA . PRO A 1 109 ? 10.650 -6.874 -20.931 1.00 58.78 109 PRO A CA 1
ATOM 818 C C . PRO A 1 109 ? 9.865 -6.451 -19.688 1.00 58.78 109 PRO A C 1
ATOM 820 O O . PRO A 1 109 ? 9.136 -5.448 -19.715 1.00 58.78 109 PRO A O 1
ATOM 823 N N . THR A 1 110 ? 9.979 -7.242 -18.622 1.00 65.44 110 THR A N 1
ATOM 824 C CA . THR A 1 110 ? 9.427 -6.960 -17.299 1.00 65.44 110 THR A CA 1
ATOM 825 C C . THR A 1 110 ? 10.215 -5.781 -16.733 1.00 65.44 110 THR A C 1
ATOM 827 O O . THR A 1 110 ? 11.201 -5.886 -16.024 1.00 65.44 110 THR A O 1
ATOM 830 N N . HIS A 1 111 ? 9.817 -4.593 -17.182 1.00 60.16 111 HIS A N 1
ATOM 831 C CA . HIS A 1 111 ? 10.275 -3.284 -16.723 1.00 60.16 111 HIS A CA 1
ATOM 832 C C . HIS A 1 111 ? 11.761 -2.914 -16.911 1.00 60.16 111 HIS A C 1
ATOM 834 O O . HIS A 1 111 ? 12.171 -1.837 -16.478 1.00 60.16 111 HIS A O 1
ATOM 840 N N . GLY A 1 112 ? 12.541 -3.681 -17.673 1.00 46.16 112 GLY A N 1
ATOM 841 C CA . GLY A 1 112 ? 13.909 -3.309 -18.049 1.00 46.16 112 GLY A CA 1
ATOM 842 C C . GLY A 1 112 ? 13.995 -2.263 -19.172 1.00 46.16 112 GLY A C 1
ATOM 843 O O . GLY A 1 112 ? 14.138 -2.619 -20.341 1.00 46.16 112 GLY A O 1
ATOM 844 N N . THR A 1 113 ? 13.992 -0.963 -18.853 1.00 46.22 113 THR A N 1
ATOM 845 C CA . THR A 1 113 ? 14.672 0.031 -19.710 1.00 46.22 113 THR A CA 1
ATOM 846 C C . THR A 1 113 ? 16.080 0.262 -19.170 1.00 46.22 113 THR A C 1
ATOM 848 O O . THR A 1 113 ? 16.253 0.993 -18.199 1.00 46.22 113 THR A O 1
ATOM 851 N N . LYS A 1 114 ? 17.068 -0.392 -19.793 1.00 39.84 114 LYS A N 1
ATOM 852 C CA . LYS A 1 114 ? 18.509 -0.288 -19.505 1.00 39.84 114 LYS A CA 1
ATOM 853 C C . LYS A 1 114 ? 18.996 1.162 -19.674 1.00 39.84 114 LYS A C 1
ATOM 855 O O . LYS A 1 114 ? 18.870 1.711 -20.770 1.00 39.84 114 LYS A O 1
ATOM 860 N N . HIS A 1 115 ? 19.583 1.743 -18.626 1.00 37.69 115 HIS A N 1
ATOM 861 C CA . HIS A 1 115 ? 20.466 2.913 -18.693 1.00 37.69 115 HIS A CA 1
ATOM 862 C C . HIS A 1 115 ? 21.638 2.747 -17.734 1.00 37.69 115 HIS A C 1
ATOM 864 O O . HIS A 1 115 ? 21.378 2.489 -16.541 1.00 37.69 115 HIS A O 1
#

pLDDT: mean 80.44, std 22.06, range [32.5, 98.56]